Protein AF-B4SBZ4-F1 (afdb_monomer_lite)

Organism: Pelodictyon phaeoclathratiforme (strain DSM 5477 / BU-1) (NCBI:txid324925)

Secondary structure (DSSP, 8-state):
--S-SSHHHHHHIIIIIHHHHHHHHHHHHHHHHHHHHHHHHHHHHH--HHHHHHHHHHHHHHHHHHHHHHHHHHHHHHH-TT-

Structure (mmCIF, N/CA/C/O backbone):
data_AF-B4SBZ4-F1
#
_entry.id   AF-B4SBZ4-F1
#
loop_
_atom_site.group_PDB
_atom_site.id
_atom_site.type_symbol
_atom_site.label_atom_id
_atom_site.label_alt_id
_atom_site.label_comp_id
_atom_site.label_asym_id
_atom_site.label_entity_id
_atom_site.label_seq_id
_atom_site.pdbx_PDB_ins_code
_atom_site.Cartn_x
_atom_site.Cartn_y
_atom_site.Cartn_z
_atom_site.occupancy
_atom_site.B_iso_or_equiv
_atom_site.auth_seq_id
_atom_site.auth_comp_id
_atom_site.auth_asym_id
_atom_site.auth_atom_id
_atom_site.pdbx_PDB_model_num
ATOM 1 N N . MET A 1 1 ? -25.207 17.573 13.908 1.00 43.97 1 MET A N 1
ATOM 2 C CA . MET A 1 1 ? -25.826 16.233 13.768 1.00 43.97 1 MET A CA 1
ATOM 3 C C . MET A 1 1 ? -24.945 15.227 14.499 1.00 43.97 1 MET A C 1
ATOM 5 O O . MET A 1 1 ? -23.732 15.316 14.354 1.00 43.97 1 MET A O 1
ATOM 9 N N . LYS A 1 2 ? -25.496 14.328 15.329 1.00 54.56 2 LYS A N 1
ATOM 10 C CA . LYS A 1 2 ? -24.692 13.258 15.950 1.00 54.56 2 LYS A CA 1
ATOM 11 C C . LYS A 1 2 ? -24.251 12.298 14.840 1.00 54.56 2 LYS A C 1
ATOM 13 O O . LYS A 1 2 ? -25.104 11.703 14.197 1.00 54.56 2 LYS A O 1
ATOM 18 N N . LEU A 1 3 ? -22.941 12.169 14.613 1.00 65.75 3 LEU A N 1
ATOM 19 C CA . LEU A 1 3 ? -22.361 11.294 13.578 1.00 65.75 3 LEU A CA 1
ATOM 20 C C . LEU A 1 3 ? -22.710 9.806 13.776 1.00 65.75 3 LEU A C 1
ATOM 22 O O . LEU A 1 3 ? -22.659 9.039 12.823 1.00 65.75 3 LEU A O 1
ATOM 26 N N . PHE A 1 4 ? -23.105 9.410 14.990 1.00 69.06 4 PHE A N 1
ATOM 27 C CA . PHE A 1 4 ? -23.598 8.071 15.303 1.00 69.06 4 PHE A CA 1
ATOM 28 C C . PHE A 1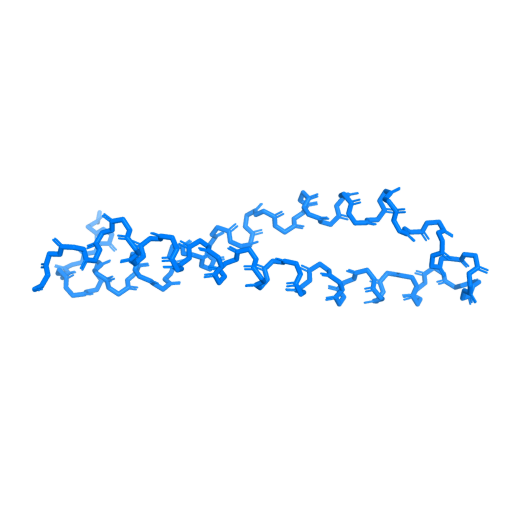 4 ? -24.819 8.186 16.231 1.00 69.06 4 PHE A C 1
ATOM 30 O O . PHE A 1 4 ? -24.650 8.604 17.379 1.00 69.06 4 PHE A O 1
ATOM 37 N N . PRO A 1 5 ? -26.037 7.879 15.752 1.00 70.62 5 PRO A N 1
ATOM 38 C CA . PRO A 1 5 ? -27.251 7.943 16.566 1.00 70.62 5 PRO A CA 1
ATOM 39 C C . PRO A 1 5 ? -27.331 6.809 17.605 1.00 70.62 5 PRO A C 1
ATOM 41 O O . PRO A 1 5 ? -27.849 7.046 18.691 1.00 70.62 5 PRO A O 1
ATOM 44 N N . ASP A 1 6 ? -26.723 5.647 17.320 1.00 80.19 6 ASP A N 1
ATOM 45 C CA . ASP A 1 6 ? -26.781 4.434 18.150 1.00 80.19 6 ASP A CA 1
ATOM 46 C C . ASP A 1 6 ? -25.398 3.868 18.515 1.00 80.19 6 ASP A C 1
ATOM 48 O O . ASP A 1 6 ? -24.439 3.923 17.731 1.00 80.19 6 ASP A O 1
ATOM 52 N N . PHE A 1 7 ? -25.299 3.269 19.709 1.00 78.56 7 PHE A N 1
ATOM 53 C CA . PHE A 1 7 ? -24.058 2.681 20.236 1.00 78.56 7 PHE A CA 1
ATOM 54 C C . PHE A 1 7 ? -23.583 1.478 19.403 1.00 78.56 7 PHE A C 1
ATOM 56 O O . PHE A 1 7 ? -22.379 1.292 19.208 1.00 78.56 7 PHE A O 1
ATOM 63 N N . GLU A 1 8 ? -24.514 0.697 18.847 1.00 78.00 8 GLU A N 1
ATOM 64 C CA . GLU A 1 8 ? -24.196 -0.422 17.953 1.00 78.00 8 GLU A CA 1
ATOM 65 C C . GLU A 1 8 ? -23.584 0.046 16.631 1.00 78.00 8 GLU A C 1
ATOM 67 O O . GLU A 1 8 ? -22.564 -0.493 16.191 1.00 78.00 8 GLU A O 1
ATOM 72 N N . THR A 1 9 ? -24.136 1.109 16.040 1.00 78.50 9 THR A N 1
ATOM 73 C CA . THR A 1 9 ? -23.613 1.726 14.813 1.00 78.50 9 THR A CA 1
ATOM 74 C C . THR A 1 9 ? -22.196 2.248 15.031 1.00 78.50 9 THR A C 1
ATOM 76 O O . THR A 1 9 ? -21.308 1.996 14.212 1.00 78.50 9 THR A O 1
ATOM 79 N N . LYS A 1 10 ? -21.939 2.888 16.181 1.00 78.31 10 LYS A N 1
ATOM 80 C CA . LYS A 1 10 ? -20.589 3.311 16.583 1.00 78.31 10 LYS A CA 1
ATOM 81 C C . LYS A 1 10 ? -19.641 2.115 16.732 1.00 78.31 10 LYS A C 1
ATOM 83 O O . LYS A 1 10 ? -18.530 2.153 16.208 1.00 78.31 10 LYS A O 1
ATOM 88 N N . LYS A 1 11 ? -20.070 1.037 17.399 1.00 77.25 11 LYS A N 1
ATOM 89 C CA . LYS A 1 11 ? -19.250 -0.172 17.612 1.00 77.25 11 LYS A CA 1
ATOM 90 C C . LYS A 1 11 ? -18.894 -0.856 16.289 1.00 77.25 11 LYS A C 1
ATOM 92 O O . LYS A 1 11 ? -17.738 -1.224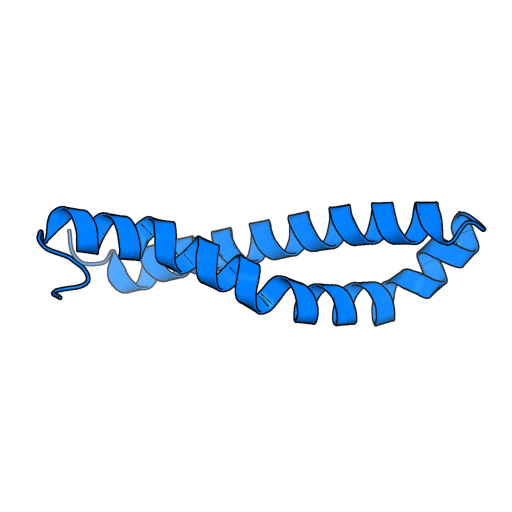 16.086 1.00 77.25 11 LYS A O 1
ATOM 97 N N . ARG A 1 12 ? -19.854 -0.979 15.366 1.00 80.19 12 ARG A N 1
ATOM 98 C CA . ARG A 1 12 ? -19.634 -1.543 14.024 1.00 80.19 12 ARG A CA 1
ATOM 99 C C . ARG A 1 12 ? -18.703 -0.665 13.187 1.00 80.19 12 ARG A C 1
ATOM 101 O O . ARG A 1 12 ? -17.791 -1.180 12.544 1.00 80.19 12 ARG A O 1
ATOM 108 N N . PHE A 1 13 ? -18.872 0.656 13.247 1.00 80.88 13 PHE A N 1
ATOM 109 C CA . PHE A 1 13 ? -17.972 1.593 12.579 1.00 80.88 13 PHE A CA 1
ATOM 110 C C . PHE A 1 13 ? -16.539 1.495 13.120 1.00 80.88 13 PHE A C 1
ATOM 112 O O . PHE A 1 13 ? -15.604 1.393 12.334 1.00 80.88 13 PHE A O 1
ATOM 119 N N . MET A 1 14 ? -16.351 1.435 14.441 1.00 81.06 14 MET A N 1
ATOM 120 C CA . MET A 1 14 ? -15.018 1.297 15.040 1.00 81.06 14 MET A CA 1
ATOM 121 C C . MET A 1 14 ? -14.340 -0.032 14.691 1.00 81.06 14 MET A C 1
ATOM 123 O O . MET A 1 14 ? -13.133 -0.057 14.475 1.00 81.06 14 MET A O 1
ATOM 127 N N . LYS A 1 15 ? -15.101 -1.131 14.610 1.00 77.62 15 LYS A N 1
ATOM 128 C CA . LYS A 1 15 ? -14.545 -2.457 14.300 1.00 77.62 15 LYS A CA 1
ATOM 129 C C . LYS A 1 15 ? -14.267 -2.685 12.815 1.00 77.62 15 LYS A C 1
ATOM 131 O O . LYS A 1 15 ? -13.386 -3.474 12.494 1.00 77.62 15 LYS A O 1
ATOM 136 N N . THR A 1 16 ? -15.011 -2.041 11.915 1.00 78.19 16 THR A N 1
ATOM 137 C CA . THR A 1 16 ? -14.943 -2.353 10.475 1.00 78.19 16 THR A CA 1
ATOM 138 C C . THR A 1 16 ? -14.713 -1.124 9.604 1.00 78.19 16 THR A C 1
ATOM 140 O O . THR A 1 16 ? -13.881 -1.167 8.705 1.00 78.19 16 THR A O 1
ATOM 143 N N . GLY A 1 17 ? -15.393 -0.011 9.880 1.00 82.25 17 GLY A N 1
ATOM 144 C CA . GLY A 1 17 ? -15.247 1.224 9.103 1.00 82.25 17 GLY A CA 1
ATOM 145 C C . GLY A 1 17 ? -13.897 1.910 9.318 1.00 82.25 17 GLY A C 1
ATOM 146 O O . GLY A 1 17 ? -13.245 2.301 8.353 1.00 82.25 17 GLY A O 1
ATOM 147 N N . LEU A 1 18 ? -13.448 2.004 10.571 1.00 85.06 18 LEU A N 1
ATOM 148 C CA . LEU A 1 18 ? -12.195 2.669 10.924 1.00 85.06 18 LEU A CA 1
ATOM 149 C C . LEU A 1 18 ? -10.969 1.999 10.273 1.00 85.06 18 LEU A C 1
ATOM 151 O O . LEU A 1 18 ? -10.198 2.728 9.649 1.00 85.06 18 LEU A O 1
ATOM 155 N N . PRO A 1 19 ? -10.799 0.658 10.310 1.00 85.25 19 PRO A N 1
ATOM 156 C CA . PRO A 1 19 ? -9.728 -0.002 9.566 1.00 85.25 19 PRO A CA 1
ATOM 157 C C . PRO A 1 19 ? -9.771 0.307 8.068 1.00 85.25 19 PRO A C 1
ATOM 159 O O . PRO A 1 19 ? -8.751 0.670 7.498 1.00 85.25 19 PRO A O 1
ATOM 162 N N . ILE A 1 20 ? -10.940 0.236 7.425 1.00 85.88 20 ILE A N 1
ATOM 163 C CA . ILE A 1 20 ? -11.058 0.490 5.980 1.00 85.88 20 ILE A CA 1
ATOM 164 C C . ILE A 1 20 ? -10.614 1.916 5.632 1.00 85.88 20 ILE A C 1
ATOM 166 O O . ILE A 1 20 ? -9.823 2.104 4.710 1.00 85.88 20 ILE A O 1
ATOM 170 N N . ILE A 1 21 ? -11.075 2.912 6.395 1.00 88.69 21 ILE A N 1
ATOM 171 C CA . ILE A 1 21 ? -10.686 4.316 6.198 1.00 88.69 21 ILE A CA 1
ATOM 172 C C . ILE A 1 21 ? -9.176 4.485 6.382 1.00 88.69 21 ILE A C 1
ATOM 174 O O . ILE A 1 21 ? -8.540 5.168 5.583 1.00 88.69 21 ILE A O 1
ATOM 178 N N . LEU A 1 22 ? -8.594 3.823 7.386 1.00 88.50 22 LEU A N 1
ATOM 179 C CA . LEU A 1 22 ? -7.147 3.801 7.597 1.00 88.50 22 LEU A CA 1
ATOM 180 C C . LEU A 1 22 ? -6.417 3.222 6.379 1.00 88.50 22 LEU A C 1
ATOM 182 O O . LEU A 1 22 ? -5.470 3.829 5.890 1.00 88.50 22 LEU A O 1
ATOM 186 N N . GLY A 1 23 ? -6.880 2.090 5.849 1.00 88.69 23 GLY A N 1
ATOM 187 C CA . GLY A 1 23 ? -6.287 1.462 4.668 1.00 88.69 23 GLY A CA 1
ATOM 188 C C . GLY A 1 23 ? -6.311 2.376 3.444 1.00 88.69 23 GLY A C 1
ATOM 189 O O . GLY A 1 23 ? -5.302 2.507 2.755 1.00 88.69 23 GLY A O 1
ATOM 190 N N . ILE A 1 24 ? -7.432 3.067 3.218 1.00 90.44 24 ILE A N 1
ATOM 191 C CA . ILE A 1 24 ? -7.574 4.032 2.120 1.00 90.44 24 ILE A CA 1
ATOM 192 C C . ILE A 1 24 ? -6.643 5.231 2.326 1.00 90.44 24 ILE A C 1
ATOM 194 O O . ILE A 1 24 ? -5.934 5.616 1.399 1.00 90.44 24 ILE A O 1
ATOM 198 N N . ALA A 1 25 ? -6.601 5.793 3.537 1.00 91.56 25 ALA A N 1
ATOM 199 C CA . ALA A 1 25 ? -5.764 6.950 3.854 1.00 91.56 25 ALA A CA 1
ATOM 200 C C . ALA A 1 25 ? -4.265 6.660 3.669 1.00 91.56 25 ALA A C 1
ATOM 202 O O . ALA A 1 25 ? -3.517 7.527 3.221 1.00 91.56 25 ALA A O 1
ATOM 203 N N . TRP A 1 26 ? -3.830 5.434 3.970 1.00 91.00 26 TRP A N 1
ATOM 204 C CA . TRP A 1 26 ? -2.437 5.011 3.817 1.00 91.00 26 TRP A CA 1
ATOM 205 C C . TRP A 1 26 ? -2.079 4.520 2.410 1.00 91.00 26 TRP A C 1
ATOM 207 O O . TRP A 1 26 ? -0.893 4.456 2.077 1.00 91.00 26 TRP A O 1
ATOM 217 N N . SER A 1 27 ? -3.067 4.211 1.565 1.00 91.56 27 SER A N 1
ATOM 218 C CA . SER A 1 27 ? -2.842 3.654 0.226 1.00 91.56 27 SER A CA 1
ATOM 219 C C . SER A 1 27 ? -1.875 4.481 -0.640 1.00 91.56 27 SER A C 1
ATOM 221 O O . SER A 1 27 ? -0.992 3.868 -1.240 1.00 91.56 27 SER A O 1
ATOM 223 N N . PRO A 1 28 ? -1.947 5.829 -0.712 1.00 93.44 28 PRO A N 1
ATOM 224 C CA . PRO A 1 28 ? -1.014 6.617 -1.526 1.00 93.44 28 PRO A CA 1
ATOM 225 C C . PRO A 1 28 ? 0.435 6.551 -1.027 1.00 93.44 28 PRO A C 1
ATOM 227 O O . PRO A 1 28 ? 1.373 6.550 -1.819 1.00 93.44 28 PRO A O 1
ATOM 230 N N . ILE A 1 29 ? 0.633 6.468 0.289 1.00 94.75 29 ILE A N 1
ATOM 231 C CA . ILE A 1 29 ? 1.970 6.379 0.887 1.00 94.75 29 ILE A CA 1
ATOM 232 C C . ILE A 1 29 ? 2.568 5.004 0.596 1.00 94.75 29 ILE A C 1
ATOM 234 O O . ILE A 1 29 ? 3.698 4.906 0.123 1.00 94.75 29 ILE A O 1
ATOM 238 N N . ILE A 1 30 ? 1.786 3.945 0.818 1.00 94.19 30 ILE A N 1
ATOM 239 C CA . ILE A 1 30 ? 2.196 2.568 0.518 1.00 94.19 30 ILE A CA 1
ATOM 240 C C . ILE A 1 30 ? 2.524 2.437 -0.967 1.00 94.19 30 ILE A C 1
ATOM 242 O O . ILE A 1 30 ? 3.551 1.865 -1.321 1.00 94.19 30 ILE A O 1
ATOM 246 N N . TRP A 1 31 ? 1.706 3.032 -1.832 1.00 95.06 31 TRP A N 1
ATOM 247 C CA . TRP A 1 31 ? 1.971 3.109 -3.260 1.00 95.06 31 TRP A CA 1
ATOM 248 C C . TRP A 1 31 ? 3.328 3.723 -3.583 1.00 95.06 31 TRP A C 1
ATOM 250 O O . TRP A 1 31 ? 4.115 3.106 -4.300 1.00 95.06 31 TRP A O 1
ATOM 260 N N . MET A 1 32 ? 3.626 4.906 -3.034 1.00 95.88 32 MET A N 1
ATOM 261 C CA . MET A 1 32 ? 4.911 5.573 -3.260 1.00 95.88 32 MET A CA 1
ATOM 262 C C . MET A 1 32 ? 6.092 4.704 -2.817 1.00 95.88 32 MET A C 1
ATOM 264 O O . MET A 1 32 ? 7.087 4.610 -3.532 1.00 95.88 32 MET A O 1
ATOM 268 N N . VAL A 1 33 ? 5.971 4.021 -1.678 1.00 96.12 33 VAL A N 1
ATOM 269 C CA . VAL A 1 33 ? 7.019 3.121 -1.179 1.00 96.12 33 VAL A CA 1
ATOM 270 C C . VAL A 1 33 ? 7.198 1.911 -2.099 1.00 96.12 33 VAL A C 1
ATOM 272 O O . VAL A 1 33 ? 8.326 1.569 -2.457 1.00 96.12 33 VAL A O 1
ATOM 275 N N . VAL A 1 34 ? 6.106 1.273 -2.524 1.00 95.50 34 VAL A N 1
ATOM 276 C CA . VAL A 1 34 ? 6.157 0.094 -3.402 1.00 95.50 34 VAL A CA 1
ATOM 277 C C . VAL A 1 34 ? 6.739 0.457 -4.765 1.00 95.50 34 VAL A C 1
ATOM 279 O O . VAL A 1 34 ? 7.606 -0.255 -5.268 1.00 95.50 34 VAL A O 1
ATOM 282 N N . ILE A 1 35 ? 6.322 1.574 -5.365 1.00 94.94 35 ILE A N 1
ATOM 283 C CA . ILE A 1 35 ? 6.829 1.958 -6.685 1.00 94.94 35 ILE A CA 1
ATOM 284 C C . ILE A 1 35 ? 8.286 2.427 -6.634 1.00 94.94 35 ILE A C 1
ATOM 286 O O . ILE A 1 35 ? 9.048 2.114 -7.545 1.00 94.94 35 ILE A O 1
ATOM 290 N N . ALA A 1 36 ? 8.704 3.104 -5.560 1.00 95.50 36 ALA A N 1
ATOM 291 C CA . ALA A 1 36 ? 10.097 3.507 -5.379 1.00 95.50 36 ALA A CA 1
ATOM 292 C C . ALA A 1 36 ? 11.036 2.307 -5.170 1.00 95.50 36 ALA A C 1
ATOM 294 O O . ALA A 1 36 ? 12.187 2.352 -5.593 1.00 95.50 36 ALA A O 1
ATOM 295 N N . THR A 1 37 ? 10.553 1.233 -4.539 1.00 95.31 37 THR A N 1
ATOM 296 C CA . THR A 1 37 ? 11.366 0.043 -4.232 1.00 95.31 37 THR A CA 1
ATOM 297 C C . THR A 1 37 ? 11.350 -0.999 -5.347 1.00 95.31 37 THR A C 1
ATOM 299 O O . THR A 1 37 ? 12.393 -1.549 -5.689 1.00 95.31 37 THR A O 1
ATOM 302 N N . LEU A 1 38 ? 10.182 -1.275 -5.932 1.00 94.31 38 LEU A N 1
ATOM 303 C CA . LEU A 1 38 ? 9.990 -2.362 -6.897 1.00 94.31 38 LEU A CA 1
ATOM 304 C C . LEU A 1 38 ? 9.755 -1.872 -8.327 1.00 94.31 38 LEU A C 1
ATOM 306 O O . LEU A 1 38 ? 9.927 -2.648 -9.265 1.00 94.31 38 LEU A O 1
ATOM 310 N N . GLY A 1 39 ? 9.379 -0.606 -8.527 1.00 93.00 39 GLY A N 1
ATOM 311 C CA . GLY A 1 39 ? 8.937 -0.098 -9.829 1.00 93.00 39 GLY A CA 1
ATOM 312 C C . GLY A 1 39 ? 9.988 -0.248 -10.928 1.00 93.00 39 GLY A C 1
ATOM 313 O O . GLY A 1 39 ? 9.665 -0.720 -12.016 1.00 93.00 39 GLY A O 1
ATOM 314 N N . GLN A 1 40 ? 11.252 0.074 -10.637 1.00 93.31 40 GLN A N 1
ATOM 315 C CA . GLN A 1 40 ? 12.344 -0.113 -11.599 1.00 93.31 40 GLN A CA 1
ATOM 316 C C . GLN A 1 40 ? 12.591 -1.591 -11.918 1.00 93.31 40 GLN A C 1
ATOM 318 O O . GLN A 1 40 ? 12.761 -1.934 -13.084 1.00 93.31 40 GLN A O 1
ATOM 323 N N . GLY A 1 41 ? 12.557 -2.472 -10.912 1.00 95.50 41 GLY A N 1
ATOM 324 C CA . GLY A 1 41 ? 12.745 -3.910 -11.113 1.00 95.50 41 GLY A CA 1
ATOM 325 C C . GLY A 1 41 ? 11.636 -4.525 -11.966 1.00 95.50 41 GLY A C 1
ATOM 326 O O . GLY A 1 41 ? 11.905 -5.236 -12.929 1.00 95.50 41 GLY A O 1
ATOM 327 N N . VAL A 1 42 ? 10.379 -4.187 -11.674 1.00 95.06 42 VAL A N 1
ATOM 328 C CA . VAL A 1 42 ? 9.226 -4.658 -12.454 1.00 95.06 42 VAL A CA 1
ATOM 329 C C . VAL A 1 42 ? 9.254 -4.089 -13.875 1.00 95.06 42 VAL A C 1
ATOM 331 O O . VAL A 1 42 ? 8.976 -4.813 -14.832 1.00 95.06 42 VAL A O 1
ATOM 334 N N . PHE A 1 43 ? 9.638 -2.821 -14.046 1.00 96.06 43 PHE A N 1
ATOM 335 C CA . PHE A 1 43 ? 9.792 -2.231 -15.375 1.00 96.06 43 PHE A CA 1
ATOM 336 C C . PHE A 1 43 ? 10.910 -2.898 -16.178 1.00 96.06 43 PHE A C 1
ATOM 338 O O . PHE A 1 43 ? 10.702 -3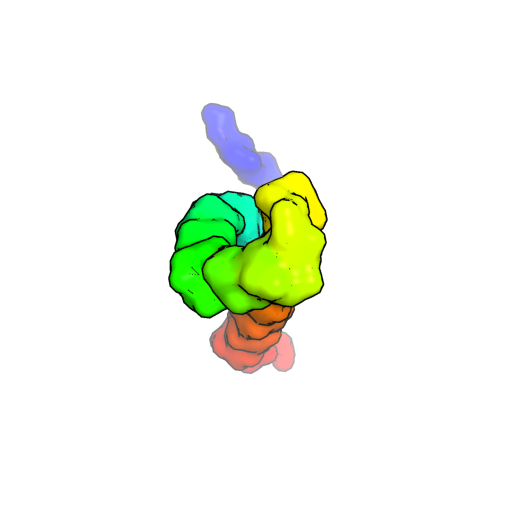.208 -17.346 1.00 96.06 43 PHE A O 1
ATOM 345 N N . ALA A 1 44 ? 12.055 -3.193 -15.561 1.00 96.38 44 ALA A N 1
ATOM 346 C CA . ALA A 1 44 ? 13.154 -3.889 -16.227 1.00 96.38 44 ALA A CA 1
ATOM 347 C C . ALA A 1 44 ? 12.751 -5.290 -16.725 1.00 96.38 44 ALA A C 1
ATOM 349 O O . ALA A 1 44 ? 13.227 -5.728 -17.767 1.00 96.38 44 ALA A O 1
ATOM 350 N N . LEU A 1 45 ? 11.852 -5.974 -16.009 1.00 95.94 45 LEU A N 1
ATOM 351 C CA . LEU A 1 45 ? 11.358 -7.303 -16.383 1.00 95.94 45 LEU A CA 1
ATOM 352 C C . LEU A 1 45 ? 10.261 -7.273 -17.454 1.00 95.94 45 LEU A C 1
ATOM 354 O O . LEU A 1 45 ? 10.140 -8.210 -18.237 1.00 95.94 45 LEU A O 1
ATOM 358 N N . THR A 1 46 ? 9.431 -6.231 -17.465 1.00 95.12 46 THR A N 1
ATOM 359 C CA . THR A 1 46 ? 8.223 -6.180 -18.308 1.00 95.12 46 THR A CA 1
ATOM 360 C C . THR A 1 46 ? 8.367 -5.271 -19.525 1.00 95.12 46 THR A C 1
ATOM 362 O O . THR A 1 46 ? 7.623 -5.429 -20.490 1.00 95.12 46 THR A O 1
ATOM 365 N N . GLY A 1 47 ? 9.268 -4.286 -19.479 1.00 93.94 47 GLY A N 1
ATOM 366 C CA . GLY A 1 47 ? 9.445 -3.253 -20.505 1.00 93.94 47 GLY A CA 1
ATOM 367 C C . GLY A 1 47 ? 8.242 -2.319 -20.692 1.00 93.94 47 GLY A C 1
ATOM 368 O O . GLY A 1 47 ? 8.276 -1.444 -21.554 1.00 93.94 47 GLY A O 1
ATOM 369 N N . SER A 1 48 ? 7.171 -2.480 -19.907 1.00 95.19 48 SER A N 1
ATOM 370 C CA . SER A 1 48 ? 5.909 -1.760 -20.078 1.00 95.19 48 SER A CA 1
ATOM 371 C C . SER A 1 48 ? 5.521 -1.044 -18.800 1.00 95.19 48 SER A C 1
ATOM 373 O O . SER A 1 48 ? 5.226 -1.665 -17.780 1.00 95.19 48 SER A O 1
ATOM 375 N N . TRP A 1 49 ? 5.441 0.284 -18.878 1.00 93.19 49 TRP A N 1
ATOM 376 C CA . TRP A 1 49 ? 5.025 1.097 -17.740 1.00 93.19 49 TRP A CA 1
ATOM 377 C C . TRP A 1 49 ? 3.614 0.737 -17.267 1.00 93.19 49 TRP A C 1
ATOM 379 O O . TRP A 1 49 ? 3.366 0.678 -16.069 1.00 93.19 49 TRP A O 1
ATOM 389 N N . LEU A 1 50 ? 2.704 0.416 -18.190 1.00 95.31 50 LEU A N 1
ATOM 390 C CA . LEU A 1 50 ? 1.332 0.043 -17.849 1.00 95.31 50 LEU A CA 1
ATOM 391 C C . LEU A 1 50 ? 1.281 -1.273 -17.063 1.00 95.31 50 LEU A C 1
ATOM 393 O O . LEU A 1 50 ? 0.589 -1.352 -16.050 1.00 95.31 50 LEU A O 1
ATOM 397 N N . VAL A 1 51 ? 2.059 -2.278 -17.478 1.00 95.38 51 VAL A N 1
ATOM 398 C CA . VAL A 1 51 ? 2.154 -3.552 -16.747 1.00 95.38 51 VAL A CA 1
ATOM 399 C C . VAL A 1 51 ? 2.772 -3.325 -15.368 1.00 95.38 51 VAL A C 1
ATOM 401 O O . VAL A 1 51 ? 2.236 -3.823 -14.379 1.00 95.38 51 VAL A O 1
ATOM 404 N N . THR A 1 52 ? 3.824 -2.507 -15.273 1.00 95.00 52 THR A N 1
ATOM 405 C CA . THR A 1 52 ? 4.420 -2.118 -13.988 1.00 95.00 52 THR A CA 1
ATOM 406 C C . THR A 1 52 ? 3.397 -1.496 -13.045 1.00 95.00 52 THR A C 1
ATOM 408 O O . THR A 1 52 ? 3.312 -1.914 -11.893 1.00 95.00 52 THR A O 1
ATOM 411 N N . GLN A 1 53 ? 2.580 -0.551 -13.518 1.00 94.62 53 GLN A N 1
ATOM 412 C CA . GLN A 1 53 ? 1.555 0.091 -12.688 1.00 94.62 53 GLN A CA 1
ATOM 413 C C . GLN A 1 53 ? 0.497 -0.901 -12.189 1.00 94.62 53 GLN A C 1
ATOM 415 O O . GLN A 1 53 ? 0.105 -0.850 -11.024 1.00 94.62 53 GLN A O 1
ATOM 420 N N . VAL A 1 54 ? 0.061 -1.835 -13.038 1.00 96.31 54 VAL A N 1
ATOM 421 C CA . VAL A 1 54 ? -0.909 -2.873 -12.651 1.00 96.31 54 VAL A CA 1
ATOM 422 C C . VAL A 1 54 ? -0.320 -3.815 -11.601 1.00 96.31 54 VAL A C 1
ATOM 424 O O . VAL A 1 54 ? -0.974 -4.113 -10.602 1.00 96.31 54 VAL A O 1
ATOM 427 N N . VAL A 1 55 ? 0.927 -4.252 -11.779 1.00 95.38 55 VAL A N 1
ATOM 428 C CA . VAL A 1 55 ? 1.615 -5.116 -10.808 1.00 95.38 55 VAL A CA 1
ATOM 429 C C . VAL A 1 55 ? 1.808 -4.390 -9.473 1.00 95.38 55 VAL A C 1
ATOM 431 O O . VAL A 1 55 ? 1.528 -4.957 -8.416 1.00 95.38 55 VAL A O 1
ATOM 434 N N . VAL A 1 56 ? 2.212 -3.117 -9.511 1.00 94.75 56 VAL A N 1
ATOM 435 C CA . VAL A 1 56 ? 2.336 -2.270 -8.317 1.00 94.75 56 VAL A CA 1
ATOM 436 C C . VAL A 1 56 ? 0.985 -2.107 -7.612 1.00 94.75 56 VAL A C 1
ATOM 438 O O . VAL A 1 56 ? 0.941 -2.276 -6.396 1.00 94.75 56 VAL A O 1
ATOM 441 N N . LEU A 1 57 ? -0.121 -1.876 -8.335 1.00 94.69 57 LEU A N 1
ATOM 442 C CA . LEU A 1 57 ? -1.482 -1.857 -7.761 1.00 94.69 57 LEU A CA 1
ATOM 443 C C . LEU A 1 57 ? -1.785 -3.122 -6.980 1.00 94.69 57 LEU A C 1
ATOM 445 O O . LEU A 1 57 ? -2.193 -3.035 -5.823 1.00 94.69 57 LEU A O 1
ATOM 449 N N . VAL A 1 58 ? -1.560 -4.285 -7.583 1.00 96.25 58 VAL A N 1
ATOM 450 C CA . VAL A 1 58 ? -1.832 -5.566 -6.924 1.00 96.25 58 VAL A CA 1
ATOM 451 C C . VAL A 1 58 ? -1.009 -5.704 -5.642 1.00 96.25 58 VAL A C 1
ATOM 453 O O . VAL A 1 58 ? -1.556 -6.070 -4.600 1.00 96.25 58 VAL A O 1
ATOM 456 N N . ILE A 1 59 ? 0.278 -5.349 -5.679 1.00 94.75 59 ILE A N 1
ATOM 457 C CA . ILE A 1 59 ? 1.145 -5.391 -4.493 1.00 94.75 59 ILE A CA 1
ATOM 458 C C . ILE A 1 59 ? 0.646 -4.427 -3.412 1.00 94.75 59 ILE A C 1
ATOM 460 O O . ILE A 1 59 ? 0.557 -4.811 -2.249 1.00 94.75 59 ILE A O 1
ATOM 464 N N . VAL A 1 60 ? 0.275 -3.199 -3.773 1.00 94.00 60 VAL A N 1
ATOM 465 C CA . VAL A 1 60 ? -0.232 -2.196 -2.824 1.00 94.00 60 VAL A CA 1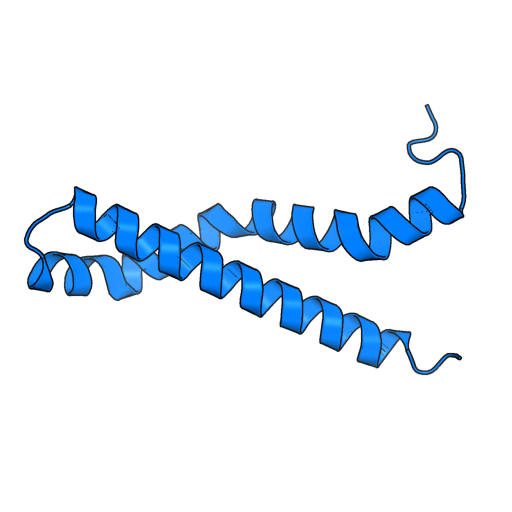
ATOM 466 C C . VAL A 1 60 ? -1.513 -2.678 -2.154 1.00 94.00 60 VAL A C 1
ATOM 468 O O . VAL A 1 60 ? -1.615 -2.602 -0.931 1.00 94.00 60 VAL A O 1
ATOM 471 N N . PHE A 1 61 ? -2.450 -3.249 -2.915 1.00 93.88 61 PHE A N 1
ATOM 472 C CA . PHE A 1 61 ? -3.663 -3.845 -2.352 1.00 93.88 61 PHE A CA 1
ATOM 473 C C . PHE A 1 61 ? -3.349 -4.976 -1.369 1.00 93.88 61 PHE A C 1
ATOM 475 O O . PHE A 1 61 ? -3.938 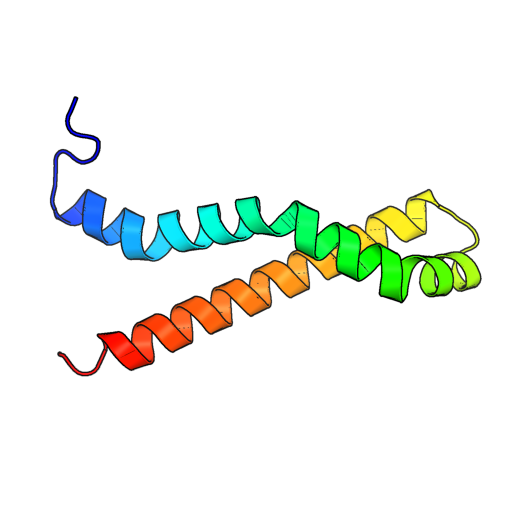-5.021 -0.287 1.00 93.88 61 PHE A O 1
ATOM 482 N N . LEU A 1 62 ? -2.400 -5.855 -1.703 1.00 95.12 62 LEU A N 1
ATOM 483 C CA . LEU A 1 62 ? -1.968 -6.933 -0.810 1.00 95.12 62 LEU A CA 1
ATOM 484 C C . LEU A 1 62 ? -1.318 -6.391 0.468 1.00 95.12 62 LEU A C 1
ATOM 486 O O . LEU A 1 62 ? -1.652 -6.847 1.561 1.00 95.12 62 LEU A O 1
ATOM 490 N N . VAL A 1 63 ? -0.438 -5.395 0.355 1.00 93.50 63 VAL A N 1
ATOM 491 C CA . VAL A 1 63 ? 0.231 -4.770 1.506 1.00 93.50 63 VAL A CA 1
ATOM 492 C C . VAL A 1 63 ? -0.784 -4.079 2.413 1.00 93.50 63 VAL A C 1
ATOM 494 O O . VAL A 1 63 ? -0.779 -4.320 3.619 1.00 93.50 63 VAL A O 1
ATOM 497 N N . VAL A 1 64 ? -1.694 -3.278 1.850 1.00 92.62 64 VAL A N 1
ATOM 498 C CA . VAL A 1 64 ? -2.783 -2.638 2.605 1.00 92.62 64 VAL A CA 1
ATOM 499 C C . VAL A 1 64 ? -3.624 -3.698 3.313 1.00 92.62 64 VAL A C 1
ATOM 501 O O . VAL A 1 64 ? -3.869 -3.584 4.511 1.00 92.62 64 VAL A O 1
ATOM 504 N N . TYR A 1 65 ? -4.022 -4.762 2.612 1.00 91.56 65 TYR A N 1
ATOM 505 C CA . TYR A 1 65 ? -4.805 -5.849 3.197 1.00 91.56 65 TYR A CA 1
ATOM 506 C C . TYR A 1 65 ? -4.090 -6.519 4.380 1.00 91.56 65 TYR A C 1
ATOM 508 O O . TYR A 1 65 ? -4.694 -6.715 5.439 1.00 91.56 65 TYR A O 1
ATOM 516 N N . VAL A 1 66 ? -2.801 -6.835 4.232 1.00 92.50 66 VAL A N 1
ATOM 517 C CA . VAL A 1 66 ? -1.991 -7.434 5.303 1.00 92.50 66 VAL A CA 1
ATOM 518 C C . VAL A 1 66 ? -1.870 -6.482 6.490 1.00 92.50 66 VAL A C 1
ATOM 520 O O . VAL A 1 66 ? -2.111 -6.903 7.621 1.00 92.50 66 VAL A O 1
ATOM 523 N N . LEU A 1 67 ? -1.575 -5.201 6.255 1.00 90.12 67 LEU A N 1
ATOM 524 C CA . LEU A 1 67 ? -1.476 -4.196 7.317 1.00 90.12 67 LEU A CA 1
ATOM 525 C C . LEU A 1 67 ? -2.792 -4.042 8.079 1.00 90.12 67 LEU A C 1
ATOM 527 O O . LEU A 1 67 ? -2.786 -4.016 9.308 1.00 90.12 67 LEU A O 1
ATOM 531 N N . LEU A 1 68 ? -3.926 -4.014 7.374 1.00 89.31 68 LEU A N 1
ATOM 532 C CA . LEU A 1 68 ? -5.244 -3.979 8.005 1.00 89.31 68 LEU A CA 1
ATOM 533 C C . LEU A 1 68 ? -5.500 -5.220 8.852 1.00 89.31 68 LEU A C 1
ATOM 535 O O . LEU A 1 68 ? -5.991 -5.109 9.976 1.00 89.31 68 LEU A O 1
ATOM 539 N N . ARG A 1 69 ? -5.150 -6.404 8.344 1.00 88.56 69 ARG A N 1
ATOM 540 C CA . ARG A 1 69 ? -5.316 -7.657 9.083 1.00 88.56 69 ARG A CA 1
ATOM 541 C C . ARG A 1 69 ? -4.471 -7.675 10.353 1.00 88.56 69 ARG A C 1
ATOM 543 O O . ARG A 1 69 ? -4.992 -8.030 11.408 1.00 88.56 69 ARG A O 1
ATOM 550 N N . VAL A 1 70 ? -3.214 -7.243 10.264 1.00 88.12 70 VAL A N 1
ATOM 551 C CA . VAL A 1 70 ? -2.308 -7.114 11.414 1.00 88.12 70 VAL A CA 1
ATOM 552 C C . VAL A 1 70 ? -2.861 -6.104 12.416 1.00 88.12 70 VAL A C 1
ATOM 554 O O . VAL A 1 70 ? -2.952 -6.415 13.600 1.00 88.12 70 VAL A O 1
ATOM 557 N N . PHE A 1 71 ? -3.314 -4.937 11.957 1.00 85.50 71 PHE A N 1
ATOM 558 C CA . PHE A 1 71 ? -3.894 -3.912 12.824 1.00 85.50 71 PHE A CA 1
ATOM 559 C C . PHE A 1 71 ? -5.140 -4.416 13.565 1.00 85.50 71 PHE A C 1
ATOM 561 O O . PHE A 1 71 ? -5.268 -4.210 14.769 1.00 85.50 71 PHE A O 1
ATOM 568 N N . MET A 1 72 ? -6.030 -5.140 12.880 1.00 84.12 72 MET A N 1
ATOM 569 C CA . MET A 1 72 ? -7.208 -5.753 1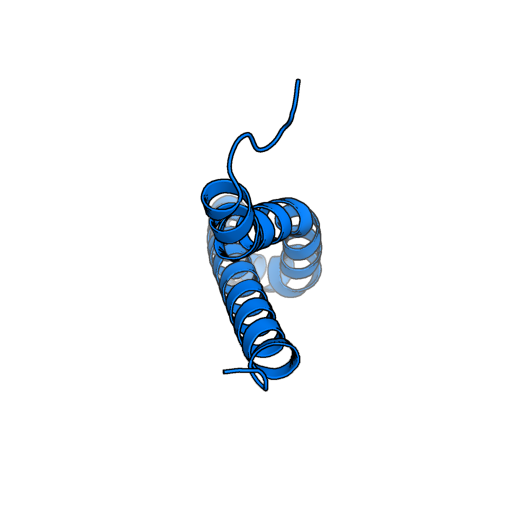3.505 1.00 84.12 72 MET A CA 1
ATOM 570 C C . MET A 1 72 ? -6.834 -6.857 14.501 1.00 84.12 72 MET A C 1
ATOM 572 O O . MET A 1 72 ? -7.437 -6.940 15.568 1.00 84.12 72 MET A O 1
ATOM 576 N N . GLN A 1 73 ? -5.844 -7.697 14.186 1.00 85.19 73 GLN A N 1
ATOM 577 C CA . GLN A 1 73 ? -5.364 -8.732 15.107 1.00 85.19 73 GLN A CA 1
ATOM 578 C C . GLN A 1 73 ? -4.730 -8.129 16.361 1.00 85.19 73 GLN A C 1
ATOM 580 O O . GLN A 1 73 ? -5.021 -8.578 17.466 1.00 85.19 73 GLN A O 1
ATOM 585 N N . ILE A 1 74 ? -3.910 -7.092 16.197 1.00 83.31 74 ILE A N 1
ATOM 586 C CA . ILE A 1 74 ? -3.316 -6.327 17.295 1.00 83.31 74 ILE A CA 1
ATOM 587 C C . ILE A 1 74 ? -4.419 -5.677 18.132 1.00 83.31 74 ILE A C 1
ATOM 589 O O . ILE A 1 74 ? -4.436 -5.850 19.347 1.00 83.31 74 ILE A O 1
ATOM 593 N N . GLY A 1 75 ? -5.385 -5.010 17.496 1.00 76.31 75 GLY A N 1
ATOM 594 C CA . GLY A 1 75 ? -6.535 -4.424 18.183 1.00 76.31 75 GLY A CA 1
ATOM 595 C C . GLY A 1 75 ? -7.313 -5.459 18.996 1.00 76.31 75 GLY A C 1
ATOM 596 O O . GLY A 1 75 ? -7.613 -5.224 20.160 1.00 76.31 75 GLY A O 1
ATOM 597 N N . ASN A 1 76 ? -7.560 -6.643 18.434 1.00 76.19 76 ASN A N 1
ATOM 598 C CA . ASN A 1 76 ? -8.203 -7.734 19.163 1.00 76.19 76 ASN A CA 1
ATOM 599 C C . ASN A 1 76 ? -7.327 -8.302 20.286 1.00 76.19 76 ASN A C 1
ATOM 601 O O . ASN A 1 76 ? -7.869 -8.738 21.288 1.00 76.19 76 ASN A O 1
ATOM 605 N N . LYS A 1 77 ? -5.997 -8.304 20.157 1.00 73.06 77 LYS A N 1
ATOM 606 C CA . LYS A 1 77 ? -5.096 -8.797 21.209 1.00 73.06 77 LYS A CA 1
ATOM 607 C C . LYS A 1 77 ? -5.008 -7.830 22.393 1.00 73.06 77 LYS A C 1
ATOM 609 O O . LYS A 1 77 ? -5.059 -8.275 23.527 1.00 73.06 77 LYS A O 1
ATOM 614 N N . PHE A 1 78 ? -4.910 -6.525 22.137 1.00 64.94 78 PHE A N 1
ATOM 615 C CA . PHE A 1 78 ? -4.786 -5.508 23.191 1.00 64.94 78 PHE A CA 1
ATOM 616 C C . PHE A 1 78 ? -6.125 -5.098 23.815 1.00 64.94 78 PHE A C 1
ATOM 618 O O . PHE A 1 78 ? -6.157 -4.679 24.964 1.00 64.94 78 PHE A O 1
ATOM 625 N N . TYR A 1 79 ? -7.228 -5.199 23.069 1.00 61.19 79 TYR A N 1
ATOM 626 C CA . TYR A 1 79 ? -8.573 -4.851 23.548 1.00 61.19 79 TYR A CA 1
ATOM 627 C C . TYR A 1 79 ? -9.453 -6.081 23.835 1.00 61.19 79 TYR A C 1
ATOM 629 O O . TYR A 1 79 ? -10.605 -5.924 24.235 1.00 61.19 79 TYR A O 1
ATOM 637 N N . GLY A 1 80 ? -8.947 -7.296 23.588 1.00 53.03 80 GLY A N 1
ATOM 638 C CA . GLY A 1 80 ? -9.675 -8.561 23.747 1.00 53.03 80 GLY A CA 1
ATOM 639 C C . GLY A 1 80 ? -9.404 -9.324 25.043 1.00 53.03 80 GLY A C 1
ATOM 640 O O . GLY A 1 80 ? -10.023 -10.362 25.235 1.00 53.03 80 GLY A O 1
ATOM 641 N N . GLU A 1 81 ? -8.573 -8.817 25.959 1.00 48.09 81 GLU A N 1
ATOM 642 C CA . GLU A 1 81 ? -8.448 -9.337 27.339 1.00 48.09 81 GLU A CA 1
ATOM 643 C C . GLU A 1 81 ? -9.591 -8.840 28.254 1.00 48.09 81 GLU A C 1
ATOM 645 O O . GLU A 1 81 ? -9.385 -8.466 29.404 1.00 48.09 81 GLU A O 1
ATOM 650 N N . GLY A 1 82 ? -10.821 -8.796 27.736 1.00 47.31 82 GLY A N 1
ATOM 651 C CA . GLY A 1 82 ? -11.974 -8.232 28.445 1.00 47.31 82 GLY A CA 1
ATOM 652 C C . GLY A 1 82 ? -13.320 -8.839 28.057 1.00 47.31 82 GLY A C 1
ATOM 653 O O . GLY A 1 82 ? -14.322 -8.123 28.049 1.00 47.31 82 GLY A O 1
ATOM 654 N N . HIS A 1 83 ? -13.341 -10.125 27.707 1.00 40.34 83 HIS A N 1
ATOM 655 C CA . HIS A 1 83 ? -14.548 -10.948 27.760 1.00 40.34 83 HIS A CA 1
ATOM 656 C C . HIS A 1 83 ? -14.323 -12.118 28.709 1.00 40.34 83 HIS A C 1
ATOM 658 O O . HIS A 1 83 ? -13.304 -12.818 28.522 1.00 40.34 83 HIS A O 1
#

Sequence (83 aa):
MKLFPDFETKKRFMKTGLPIILGIAWSPIIWMVVIATLGQGVFALTGSWLVTQVVVLVIVFLVVYVLLRVFMQIGNKFYGEGH

pLDDT: mean 85.18, std 13.4, range [40.34, 96.38]

Foldseek 3Di:
DPPDPDPVSVVCCVLPVVLVVVLVVCLVVLLVVLCVVCVVVQCVVPVDNVSSSVVSVVVSVVVSVVVSVVVSVVCCVVVVVPD

Radius of gyration: 17.61 Å; chains: 1; bounding box: 40×27×49 Å